Protein AF-A0A7W6UKI8-F1 (afdb_monomer_lite)

Secondary structure (DSSP, 8-state):
-TGGGTPPTT--EEEEEETTEEEEEE----GGGGHHHH-S-TT----HHHHHHHHHHHHHHHHHHHHHHHHHHTT-

Radius of gyration: 21.11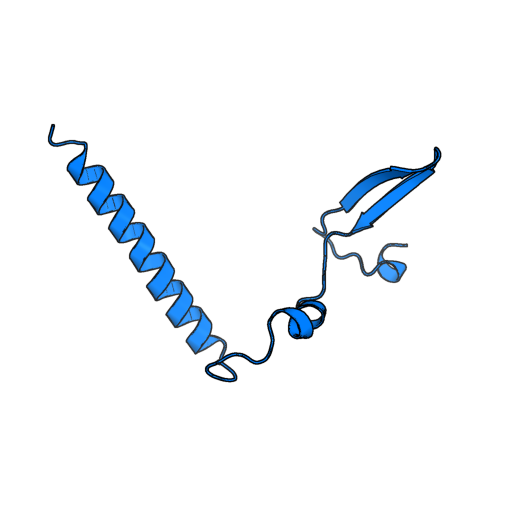 Å; chains: 1; bounding box: 39×39×55 Å

Sequence (76 aa):
MRDTLGLQPGDQLVFSMIDGEVVITPKSINFNDLAGLLGSPPNGRASLEEIDATVTDAAGSDVVNEATRSKSDVAA

InterPro domains:
  IPR037914 SpoVT-AbrB domain superfamily [SSF89447] (2-37)

Organism: NCBI:txid1967781

Foldseek 3Di:
DCVVLVHDPPWDWDWDQDPNDTDIDTPDDDVVVCCVVVDADPVHDDDPVRVVVVCCVVVVVVVVVVVVVVVVVVPD

Structure (mmCIF, N/CA/C/O backbone):
data_AF-A0A7W6UKI8-F1
#
_entry.id   AF-A0A7W6UKI8-F1
#
loop_
_atom_site.group_PDB
_atom_site.id
_atom_site.type_symbol
_atom_site.label_atom_id
_atom_site.label_alt_id
_atom_site.label_comp_id
_atom_site.label_asym_id
_atom_site.label_entity_id
_atom_site.label_seq_id
_atom_site.pdbx_PDB_ins_code
_atom_site.Cartn_x
_atom_site.Cartn_y
_atom_site.Cartn_z
_atom_site.occupancy
_atom_site.B_iso_or_equiv
_atom_site.auth_seq_id
_atom_site.auth_comp_id
_atom_site.auth_asym_id
_atom_site.auth_atom_id
_atom_site.pdbx_PDB_model_num
ATOM 1 N N . MET A 1 1 ? 1.344 2.925 20.075 1.00 67.75 1 MET A N 1
ATOM 2 C CA . MET A 1 1 ? 0.211 2.947 19.118 1.00 67.75 1 MET A CA 1
ATOM 3 C C . MET A 1 1 ? 0.675 3.030 17.675 1.00 67.75 1 MET A C 1
ATOM 5 O O . MET A 1 1 ? 0.314 2.129 16.940 1.00 67.75 1 MET A O 1
ATOM 9 N N . ARG A 1 2 ? 1.469 4.036 17.261 1.00 70.31 2 ARG A N 1
ATOM 10 C CA . ARG A 1 2 ? 1.985 4.100 15.876 1.00 70.31 2 ARG A CA 1
ATOM 11 C C . ARG A 1 2 ? 2.791 2.854 15.504 1.00 70.31 2 ARG A C 1
ATOM 13 O O . ARG A 1 2 ? 2.435 2.194 14.543 1.00 70.31 2 ARG A O 1
ATOM 20 N N . ASP A 1 3 ? 3.755 2.475 16.342 1.00 75.81 3 ASP A N 1
ATOM 21 C CA . ASP A 1 3 ? 4.612 1.301 16.102 1.00 75.81 3 ASP A CA 1
ATOM 22 C C . ASP A 1 3 ? 3.816 -0.010 16.065 1.00 75.81 3 ASP A C 1
ATOM 24 O O . ASP A 1 3 ? 4.047 -0.868 15.225 1.00 75.81 3 ASP A O 1
ATOM 28 N N . THR A 1 4 ? 2.819 -0.141 16.944 1.00 77.44 4 THR A N 1
ATOM 29 C CA . THR A 1 4 ? 1.928 -1.311 17.017 1.00 77.44 4 THR A CA 1
ATOM 30 C C . THR A 1 4 ? 1.069 -1.472 15.761 1.00 77.44 4 THR A C 1
ATOM 32 O O . THR A 1 4 ? 0.712 -2.588 15.407 1.00 77.44 4 THR A O 1
ATOM 35 N N . LEU A 1 5 ? 0.735 -0.359 15.103 1.00 75.12 5 LEU A N 1
ATOM 36 C CA . LEU A 1 5 ? -0.044 -0.312 13.865 1.00 75.12 5 LEU A CA 1
ATOM 37 C C . LEU A 1 5 ? 0.846 -0.158 12.616 1.00 75.12 5 LEU A C 1
ATOM 39 O O . LEU A 1 5 ? 0.318 0.017 11.523 1.00 75.12 5 LEU A O 1
ATOM 43 N N . GLY A 1 6 ? 2.176 -0.184 12.769 1.00 76.56 6 GLY A N 1
ATOM 44 C CA . GLY A 1 6 ? 3.135 -0.036 11.668 1.00 76.56 6 GLY A CA 1
ATOM 45 C C . GLY A 1 6 ? 3.173 1.346 11.004 1.00 76.56 6 GLY A C 1
ATOM 46 O O . GLY A 1 6 ? 3.729 1.470 9.918 1.00 76.56 6 GLY A O 1
ATOM 47 N N . LEU A 1 7 ? 2.610 2.383 11.633 1.00 82.69 7 LEU A N 1
ATOM 48 C CA . LEU A 1 7 ? 2.411 3.691 11.004 1.00 82.69 7 LEU A CA 1
ATOM 49 C C . LEU A 1 7 ? 3.715 4.472 10.823 1.00 82.69 7 LEU A C 1
ATOM 51 O O . LEU A 1 7 ? 4.426 4.736 11.797 1.00 82.69 7 LEU A O 1
ATOM 55 N N . GLN A 1 8 ? 3.967 4.926 9.600 1.00 82.56 8 GLN A N 1
ATOM 56 C CA . GLN A 1 8 ? 5.060 5.825 9.243 1.00 82.56 8 GLN A CA 1
ATOM 57 C C . GLN A 1 8 ? 4.575 7.279 9.097 1.00 82.56 8 GLN A C 1
ATOM 59 O O . GLN A 1 8 ? 3.394 7.535 8.832 1.00 82.56 8 GLN A O 1
ATOM 64 N N . PRO A 1 9 ? 5.461 8.278 9.272 1.00 83.12 9 PRO A N 1
ATOM 65 C CA . PRO A 1 9 ? 5.135 9.658 8.931 1.00 83.12 9 PRO A CA 1
ATOM 66 C C . PRO A 1 9 ? 4.672 9.768 7.471 1.00 83.12 9 PRO A C 1
ATOM 68 O O . PRO A 1 9 ? 5.390 9.369 6.561 1.00 83.12 9 PRO A O 1
ATOM 71 N N . GLY A 1 10 ? 3.481 10.333 7.259 1.00 81.31 10 GLY A N 1
ATOM 72 C CA . GLY A 1 10 ? 2.875 10.488 5.931 1.00 81.31 10 GLY A CA 1
ATOM 73 C C . GLY A 1 10 ? 1.831 9.429 5.565 1.00 81.31 10 GLY A C 1
ATOM 74 O O . GLY A 1 10 ? 1.141 9.606 4.562 1.00 81.31 10 GLY A O 1
ATOM 75 N N . ASP A 1 11 ? 1.653 8.382 6.378 1.00 82.44 11 ASP A N 1
ATOM 76 C CA . ASP A 1 11 ? 0.619 7.375 6.133 1.00 82.44 11 ASP A CA 1
ATOM 77 C C . ASP A 1 11 ? -0.790 7.982 6.131 1.00 82.44 11 ASP A C 1
ATOM 79 O O . ASP A 1 11 ? -1.181 8.742 7.023 1.00 82.44 11 ASP A O 1
ATOM 83 N N . GLN A 1 12 ? -1.586 7.604 5.129 1.00 82.25 12 GLN A N 1
ATOM 84 C CA . GLN A 1 12 ? -2.990 7.993 5.050 1.00 82.25 12 GLN A CA 1
ATOM 85 C C . GLN A 1 12 ? -3.847 7.097 5.942 1.00 82.25 12 GLN A C 1
ATOM 87 O O . GLN A 1 12 ? -3.769 5.869 5.875 1.00 82.25 12 GLN A O 1
ATOM 92 N N . LEU A 1 13 ? -4.727 7.722 6.721 1.00 86.81 13 LEU A N 1
ATOM 93 C CA . LEU A 1 13 ? -5.685 7.043 7.587 1.00 86.81 13 LEU A CA 1
ATOM 94 C C . LEU A 1 13 ? -7.110 7.332 7.119 1.00 86.81 13 LEU A C 1
ATOM 96 O O . LEU A 1 13 ? -7.426 8.456 6.723 1.00 86.81 13 LEU A O 1
ATOM 100 N N . VAL A 1 14 ? -7.975 6.325 7.194 1.00 88.12 14 VAL A N 1
ATOM 101 C CA . VAL A 1 14 ? -9.424 6.491 7.039 1.00 88.12 14 VAL A CA 1
ATOM 102 C C . VAL A 1 14 ? -10.078 6.316 8.397 1.00 88.12 14 VAL A C 1
ATOM 104 O O . VAL A 1 14 ? -9.776 5.366 9.118 1.00 88.12 14 VAL A O 1
ATOM 107 N N . PHE A 1 15 ? -10.987 7.230 8.716 1.00 88.44 15 PHE A N 1
ATOM 108 C CA . PHE A 1 15 ? -11.848 7.149 9.886 1.00 88.44 15 PHE A CA 1
ATOM 109 C C . PHE A 1 15 ? -13.224 6.661 9.446 1.00 88.44 15 PHE A C 1
ATOM 111 O O . PHE A 1 15 ? -13.823 7.238 8.534 1.00 88.44 15 PHE A O 1
ATOM 118 N N . SER A 1 16 ? -13.728 5.619 10.093 1.00 90.50 16 SER A N 1
ATOM 119 C CA . SER A 1 16 ? -15.089 5.123 9.910 1.00 90.50 16 SER A CA 1
ATOM 120 C C . SER A 1 16 ? -15.795 5.009 11.257 1.00 90.50 16 SER A C 1
ATOM 122 O O . SER A 1 16 ? -15.168 4.775 12.286 1.00 90.50 16 SER A O 1
ATOM 124 N N . MET A 1 17 ? -17.112 5.203 11.247 1.00 92.06 17 MET A N 1
ATOM 125 C CA . MET A 1 17 ? -17.973 4.915 12.392 1.00 92.06 17 MET A CA 1
ATOM 126 C C . MET A 1 17 ? -18.607 3.546 12.169 1.00 92.06 17 MET A C 1
ATOM 128 O O . MET A 1 17 ? -19.323 3.366 11.182 1.00 92.06 17 MET A O 1
ATOM 132 N N . ILE A 1 18 ? -18.340 2.595 13.060 1.00 91.50 18 ILE A N 1
ATOM 133 C CA . ILE A 1 18 ? -18.921 1.247 13.029 1.00 91.50 18 ILE A CA 1
ATOM 134 C C . ILE A 1 18 ? -19.487 0.974 14.421 1.00 91.50 18 ILE A C 1
ATOM 136 O O . ILE A 1 18 ? -18.766 1.092 15.402 1.00 91.50 18 ILE A O 1
ATOM 140 N N . ASP A 1 19 ? -20.788 0.693 14.513 1.00 91.31 19 ASP A N 1
ATOM 141 C CA . ASP A 1 19 ? -21.489 0.385 15.773 1.00 91.31 19 ASP A CA 1
ATOM 142 C C . ASP A 1 19 ? -21.296 1.417 16.903 1.00 91.31 19 ASP A C 1
ATOM 144 O O . ASP A 1 19 ? -21.321 1.101 18.089 1.00 91.31 19 ASP A O 1
ATOM 148 N N . GLY A 1 20 ? -21.135 2.692 16.533 1.00 92.69 20 GLY A N 1
ATOM 149 C CA . GLY A 1 20 ? -20.904 3.789 17.480 1.00 92.69 20 GLY A CA 1
ATOM 150 C C . GLY A 1 20 ? -19.443 3.955 17.908 1.00 92.69 20 GLY A C 1
ATOM 151 O O . GLY A 1 20 ? -19.134 4.894 18.642 1.00 92.69 20 GLY A O 1
ATOM 152 N N . GLU A 1 21 ? -18.544 3.110 17.410 1.00 90.69 21 GLU A N 1
ATOM 153 C CA . GLU A 1 21 ? -17.106 3.196 17.636 1.00 90.69 21 GLU A CA 1
ATOM 154 C C . GLU A 1 21 ? -16.392 3.847 16.446 1.00 90.69 21 GLU A C 1
ATOM 156 O O . GLU A 1 21 ? -16.755 3.659 15.281 1.00 90.69 21 GLU A O 1
ATOM 161 N N . VAL A 1 22 ? -15.345 4.621 16.746 1.00 91.50 22 VAL A N 1
ATOM 162 C CA . VAL A 1 22 ? -14.451 5.185 15.729 1.00 91.50 22 VAL A CA 1
ATOM 163 C C . VAL A 1 22 ? -13.383 4.147 15.400 1.00 91.50 22 VAL A C 1
ATOM 165 O O . VAL A 1 22 ? -12.506 3.868 16.219 1.00 91.50 22 VAL A O 1
ATOM 168 N N . VAL A 1 23 ? -13.422 3.621 14.180 1.00 90.31 23 VAL A N 1
ATOM 169 C CA . VAL A 1 23 ? -12.416 2.702 13.647 1.00 90.31 23 VAL A CA 1
ATOM 170 C C . VAL A 1 23 ? -11.454 3.476 12.752 1.00 90.31 23 VAL A C 1
ATOM 172 O O . VAL A 1 23 ? -11.857 4.227 11.863 1.00 90.31 23 VAL A O 1
ATOM 175 N N . ILE A 1 24 ? -10.157 3.296 12.996 1.00 86.50 24 ILE A N 1
ATOM 176 C CA . ILE A 1 24 ? -9.083 3.934 12.231 1.00 86.50 24 ILE A CA 1
ATOM 177 C C . ILE A 1 24 ? -8.382 2.854 11.419 1.00 86.50 24 ILE A C 1
ATOM 179 O O . ILE A 1 24 ? -7.779 1.947 11.990 1.00 86.50 24 ILE A O 1
ATOM 183 N N . THR A 1 25 ? -8.442 2.966 10.092 1.00 84.69 25 THR A N 1
ATOM 184 C CA . THR A 1 25 ? -7.806 2.009 9.177 1.00 84.69 25 THR A CA 1
ATOM 185 C C . THR A 1 25 ? -6.672 2.686 8.404 1.00 84.69 25 THR A C 1
ATOM 187 O O . THR A 1 25 ? -6.930 3.644 7.665 1.00 84.69 25 THR A O 1
ATOM 190 N N . PRO A 1 26 ? -5.421 2.216 8.543 1.00 85.00 26 PRO A N 1
ATOM 191 C CA . PRO A 1 26 ? -4.312 2.665 7.709 1.00 85.00 26 PRO A CA 1
ATOM 192 C C . PRO A 1 26 ? -4.496 2.218 6.255 1.00 85.00 26 PRO A C 1
ATOM 194 O O . PRO A 1 26 ? -4.887 1.081 6.006 1.00 85.00 26 PRO A O 1
ATOM 197 N N . LYS A 1 27 ? -4.192 3.090 5.286 1.00 79.88 27 LYS A N 1
ATOM 198 C CA . LYS A 1 27 ? -4.188 2.747 3.847 1.00 79.88 27 LYS A CA 1
ATOM 199 C C . LYS A 1 27 ? -2.810 2.371 3.302 1.00 79.88 27 LYS A C 1
ATOM 201 O O . LYS A 1 27 ? -2.664 2.179 2.098 1.00 79.88 27 LYS A O 1
ATOM 206 N N . SER A 1 28 ? -1.810 2.267 4.171 1.00 71.06 28 SER A N 1
ATOM 207 C CA . SER A 1 28 ? -0.502 1.737 3.801 1.00 71.06 28 SER A CA 1
ATOM 208 C C . SER A 1 28 ? -0.595 0.214 3.745 1.00 71.06 28 SER A C 1
ATOM 210 O O . SER A 1 28 ? -0.808 -0.435 4.767 1.00 71.06 28 SER A O 1
ATOM 212 N N . ILE A 1 29 ? -0.506 -0.346 2.541 1.00 68.19 29 ILE A N 1
ATOM 213 C CA . ILE A 1 29 ? -0.384 -1.789 2.315 1.00 68.19 29 ILE A CA 1
ATOM 214 C C . ILE A 1 29 ? 1.048 -2.086 1.889 1.00 68.19 29 ILE A C 1
ATOM 216 O O . ILE A 1 29 ? 1.639 -1.326 1.116 1.00 68.19 29 ILE A O 1
ATOM 220 N N . ASN A 1 30 ? 1.628 -3.178 2.388 1.00 70.81 30 ASN A N 1
ATOM 221 C CA . ASN A 1 30 ? 2.948 -3.576 1.926 1.00 70.81 30 ASN A CA 1
ATOM 222 C C . ASN A 1 30 ? 2.823 -4.052 0.474 1.00 70.81 30 ASN A C 1
ATOM 224 O O . ASN A 1 30 ? 1.962 -4.869 0.157 1.00 70.81 30 ASN A O 1
ATOM 228 N N . PHE A 1 31 ? 3.690 -3.572 -0.419 1.00 65.94 31 PHE A N 1
ATOM 229 C CA . PHE A 1 31 ? 3.675 -4.007 -1.818 1.00 65.94 31 PHE A CA 1
ATOM 230 C C . PHE A 1 31 ? 3.834 -5.533 -1.951 1.00 65.94 31 PHE A C 1
ATOM 232 O O . PHE A 1 31 ? 3.248 -6.141 -2.844 1.00 65.94 31 PHE A O 1
ATOM 239 N N . ASN A 1 32 ? 4.552 -6.176 -1.024 1.00 66.31 32 ASN A N 1
ATOM 240 C CA . ASN A 1 32 ? 4.681 -7.633 -0.994 1.00 66.31 32 ASN A CA 1
ATOM 241 C C . ASN A 1 32 ? 3.350 -8.346 -0.715 1.00 66.31 32 ASN A C 1
ATOM 243 O O . ASN A 1 32 ? 3.152 -9.454 -1.207 1.00 66.31 32 ASN A O 1
ATOM 247 N N . ASP A 1 33 ? 2.415 -7.711 -0.005 1.00 68.56 33 ASP A N 1
ATOM 248 C CA . ASP A 1 33 ? 1.082 -8.276 0.235 1.00 68.56 33 ASP A CA 1
ATOM 249 C C . ASP A 1 33 ? 0.261 -8.324 -1.066 1.00 68.56 33 ASP A C 1
ATOM 251 O O . ASP A 1 33 ? -0.639 -9.150 -1.216 1.00 68.56 33 ASP A O 1
ATOM 255 N N . LEU A 1 34 ? 0.611 -7.488 -2.054 1.00 68.50 34 LEU A N 1
ATOM 256 C CA . LEU A 1 34 ? 0.035 -7.517 -3.399 1.00 68.50 34 LEU A CA 1
ATOM 257 C C . LEU A 1 34 ? 0.721 -8.524 -4.329 1.00 68.50 34 LEU A C 1
ATOM 259 O O . LEU A 1 34 ? 0.182 -8.811 -5.396 1.00 68.50 34 LEU A O 1
ATOM 263 N N . ALA A 1 35 ? 1.869 -9.098 -3.962 1.00 64.00 35 ALA A N 1
ATOM 264 C CA . ALA A 1 35 ? 2.610 -10.004 -4.844 1.00 64.00 35 ALA A CA 1
ATOM 265 C C . ALA A 1 35 ? 1.796 -11.259 -5.222 1.00 64.00 35 ALA A C 1
ATOM 267 O O . ALA A 1 35 ? 1.925 -11.773 -6.331 1.00 64.00 35 ALA A O 1
ATOM 268 N N . GLY A 1 36 ? 0.902 -11.717 -4.337 1.00 64.88 36 GLY A N 1
ATOM 269 C CA . GLY A 1 36 ? -0.029 -12.814 -4.631 1.00 64.88 36 GLY A CA 1
ATOM 270 C C . GLY A 1 36 ? -1.172 -12.433 -5.581 1.00 64.88 36 GLY A C 1
ATOM 271 O O . GLY A 1 36 ? -1.682 -13.296 -6.290 1.00 64.88 36 GLY A O 1
ATOM 272 N N . LEU A 1 37 ? -1.551 -11.151 -5.624 1.00 69.44 37 LEU A N 1
ATOM 273 C CA . LEU A 1 37 ? -2.561 -10.615 -6.543 1.00 69.44 37 LEU A CA 1
ATOM 274 C C . LEU A 1 37 ? -1.964 -10.309 -7.923 1.00 69.44 37 LEU A C 1
ATOM 276 O O . LEU A 1 37 ? -2.609 -10.542 -8.941 1.00 69.44 37 LEU A O 1
ATOM 280 N N . LEU A 1 38 ? -0.739 -9.778 -7.949 1.00 71.56 38 LEU A N 1
ATOM 281 C CA . LEU A 1 38 ? -0.043 -9.379 -9.174 1.00 71.56 38 LEU A CA 1
ATOM 282 C C . LEU A 1 38 ? 0.597 -10.570 -9.908 1.00 71.56 38 LEU A C 1
ATOM 284 O O . LEU A 1 38 ? 0.839 -10.485 -11.110 1.00 71.56 38 LEU A O 1
ATOM 288 N N . GLY A 1 39 ? 0.835 -11.684 -9.209 1.00 73.81 39 GLY A N 1
ATOM 289 C CA . GLY A 1 39 ? 1.453 -12.880 -9.773 1.00 73.81 39 GLY A CA 1
ATOM 290 C C . GLY A 1 39 ? 2.950 -12.710 -10.047 1.00 73.81 39 GLY A C 1
ATOM 291 O O . GLY A 1 39 ? 3.598 -11.765 -9.598 1.00 73.81 39 GLY A O 1
ATOM 292 N N . SER A 1 40 ? 3.532 -13.668 -10.772 1.00 76.25 40 SER A N 1
ATOM 293 C CA . SER A 1 40 ? 4.925 -13.559 -11.211 1.00 76.25 40 SER A CA 1
ATOM 294 C C . SER A 1 40 ? 5.043 -12.551 -12.359 1.00 76.25 40 SER A C 1
ATOM 296 O O . SER A 1 40 ? 4.265 -12.644 -13.310 1.00 76.25 40 SER A O 1
ATOM 298 N N . PRO A 1 41 ? 6.023 -11.630 -12.324 1.00 74.56 41 PRO A N 1
ATOM 299 C CA . PRO A 1 41 ? 6.237 -10.703 -13.426 1.00 74.56 41 PRO A CA 1
ATOM 300 C C . PRO A 1 41 ? 6.499 -11.473 -14.732 1.00 74.56 41 PRO A C 1
ATOM 302 O O . PRO A 1 41 ? 7.363 -12.355 -14.739 1.00 74.56 41 PRO A O 1
ATOM 305 N N . PRO A 1 42 ? 5.814 -11.149 -15.846 1.00 77.56 42 PRO A N 1
ATOM 306 C CA . PRO A 1 42 ? 5.925 -11.903 -17.099 1.00 77.56 42 PRO A CA 1
ATOM 307 C C . PRO A 1 42 ? 7.337 -11.870 -17.702 1.00 77.56 42 PRO A C 1
ATOM 309 O O . PRO A 1 42 ? 7.738 -12.815 -18.374 1.00 77.56 42 PRO A O 1
ATOM 312 N N . ASN A 1 43 ? 8.105 -10.816 -17.414 1.00 82.56 43 ASN A N 1
ATOM 313 C CA . ASN A 1 43 ? 9.481 -10.637 -17.885 1.00 82.56 43 ASN A CA 1
ATOM 314 C C . ASN A 1 43 ? 10.531 -10.938 -16.800 1.00 82.56 43 ASN A C 1
ATOM 316 O O .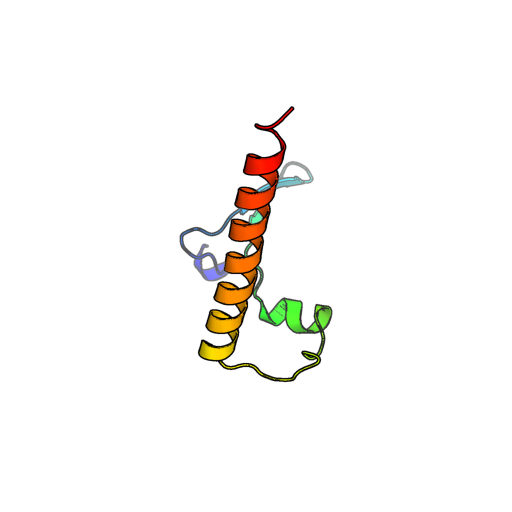 ASN A 1 43 ? 11.712 -10.665 -16.990 1.00 82.56 43 ASN A O 1
ATOM 320 N N . GLY A 1 44 ? 10.123 -11.505 -15.660 1.00 82.25 44 GLY A N 1
ATOM 321 C CA . GLY A 1 44 ? 11.024 -11.776 -14.543 1.00 82.25 44 GLY A CA 1
ATOM 322 C C . GLY A 1 44 ? 11.421 -10.524 -13.754 1.00 82.25 44 GLY A C 1
ATOM 323 O O . GLY A 1 44 ? 10.701 -9.529 -13.710 1.00 82.25 44 GLY A O 1
ATOM 324 N N . ARG A 1 45 ? 12.546 -10.608 -13.040 1.00 81.94 45 ARG A N 1
ATOM 325 C CA . ARG A 1 45 ? 13.035 -9.522 -12.178 1.00 81.94 45 ARG A CA 1
ATOM 326 C C . ARG A 1 45 ? 13.663 -8.428 -13.043 1.00 81.94 45 ARG A C 1
ATOM 328 O O . ARG A 1 45 ? 14.473 -8.758 -13.896 1.00 81.94 45 ARG A O 1
ATOM 335 N N . ALA A 1 46 ? 13.343 -7.170 -12.754 1.00 85.12 46 ALA A N 1
ATOM 336 C CA . ALA A 1 46 ? 13.998 -6.003 -13.340 1.00 85.12 46 ALA A CA 1
ATOM 337 C C . ALA A 1 46 ? 14.917 -5.326 -12.310 1.00 85.12 46 ALA A C 1
ATOM 339 O O . ALA A 1 46 ? 14.645 -5.386 -11.102 1.00 85.12 46 ALA A O 1
ATOM 340 N N . SER A 1 47 ? 15.999 -4.700 -12.772 1.00 90.56 47 SER A N 1
ATOM 341 C CA . SER A 1 47 ? 16.828 -3.807 -11.957 1.00 90.56 47 SER A CA 1
ATOM 342 C C . SER A 1 47 ? 16.159 -2.436 -11.785 1.00 90.56 47 SER A C 1
ATOM 344 O O . SER A 1 47 ? 15.207 -2.100 -12.490 1.00 90.56 47 SER A O 1
ATOM 346 N N . LEU A 1 48 ? 16.642 -1.630 -10.832 1.00 88.81 48 LEU A N 1
ATOM 347 C CA . LEU A 1 48 ? 16.118 -0.273 -10.633 1.00 88.81 48 LEU A CA 1
ATOM 348 C C . LEU A 1 48 ? 16.385 0.611 -11.857 1.00 88.81 48 LEU A C 1
ATOM 350 O O . LEU A 1 48 ? 15.513 1.366 -12.267 1.00 88.81 48 LEU A O 1
ATOM 354 N N . GLU A 1 49 ? 17.547 0.454 -12.486 1.00 91.12 49 GLU A N 1
ATOM 355 C CA . GLU A 1 49 ? 17.935 1.195 -13.687 1.00 91.12 49 GLU A CA 1
ATOM 356 C C . GLU A 1 49 ? 17.017 0.876 -14.877 1.00 91.12 49 GLU A C 1
ATOM 358 O O . GLU A 1 49 ? 16.647 1.772 -15.633 1.00 91.12 49 GLU A O 1
ATOM 363 N N . GLU A 1 50 ? 16.612 -0.389 -15.032 1.00 89.25 50 GLU A N 1
ATOM 364 C CA . GLU A 1 50 ? 15.657 -0.814 -16.065 1.00 89.25 50 GLU A CA 1
ATOM 365 C C . GLU A 1 50 ? 14.261 -0.221 -15.827 1.00 89.25 50 GLU A C 1
ATOM 367 O O . GLU A 1 50 ? 13.584 0.194 -16.776 1.00 89.25 50 GLU A O 1
ATOM 372 N N . ILE A 1 51 ? 13.838 -0.143 -14.561 1.00 88.75 51 ILE A N 1
ATOM 373 C CA . ILE A 1 51 ? 12.569 0.482 -14.172 1.00 88.75 51 ILE A CA 1
ATOM 374 C C . ILE A 1 51 ? 12.611 1.983 -14.473 1.00 88.75 51 ILE A C 1
ATOM 3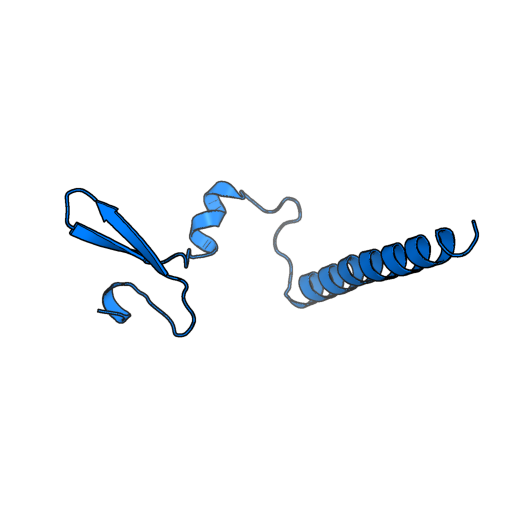76 O O . ILE A 1 51 ? 11.716 2.481 -15.155 1.00 88.75 51 ILE A O 1
ATOM 380 N N . ASP A 1 52 ? 13.652 2.692 -14.037 1.00 88.44 52 ASP A N 1
ATOM 381 C CA . ASP A 1 52 ? 13.790 4.138 -14.246 1.00 88.44 52 ASP A CA 1
ATOM 382 C C . ASP A 1 52 ? 13.849 4.501 -15.734 1.00 88.44 52 ASP A C 1
ATOM 384 O O . ASP A 1 52 ? 13.199 5.459 -16.170 1.00 88.44 52 ASP A O 1
ATOM 388 N N . ALA A 1 53 ? 14.574 3.714 -16.536 1.00 88.81 53 ALA A N 1
ATOM 389 C CA . ALA A 1 53 ? 14.620 3.889 -17.985 1.00 88.81 53 ALA A CA 1
ATOM 390 C C . ALA A 1 53 ? 13.227 3.728 -18.614 1.00 88.81 53 ALA A C 1
ATOM 392 O O . ALA A 1 53 ? 12.808 4.572 -19.407 1.00 88.81 53 ALA A O 1
ATOM 393 N N . THR A 1 54 ? 12.482 2.694 -18.210 1.00 86.69 54 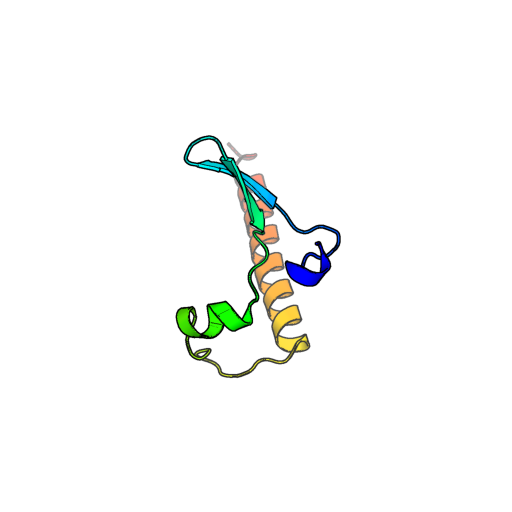THR A N 1
ATOM 394 C CA . THR A 1 54 ? 11.122 2.430 -18.709 1.00 86.69 54 THR A CA 1
ATOM 395 C C . THR A 1 54 ? 10.142 3.530 -18.298 1.00 86.69 54 THR A C 1
ATOM 397 O O . THR A 1 54 ? 9.346 3.984 -19.117 1.00 86.69 54 THR A O 1
ATOM 400 N N . VAL A 1 55 ? 10.199 3.989 -17.043 1.00 86.00 55 VAL A N 1
ATOM 401 C CA . VAL A 1 55 ? 9.350 5.084 -16.547 1.00 86.00 55 VAL A CA 1
ATOM 402 C C . VAL A 1 55 ? 9.652 6.378 -17.296 1.00 86.00 55 VAL A C 1
ATOM 404 O O . VAL A 1 55 ? 8.722 7.084 -17.678 1.00 86.00 55 VAL A O 1
ATOM 407 N N . THR A 1 56 ? 10.929 6.677 -17.543 1.00 86.19 56 THR A N 1
ATOM 408 C CA . THR A 1 56 ? 11.347 7.869 -18.296 1.00 86.19 56 THR A CA 1
ATOM 409 C C . THR A 1 56 ? 10.835 7.832 -19.735 1.00 86.19 56 THR A C 1
ATOM 411 O O . THR A 1 56 ? 10.302 8.831 -20.215 1.00 86.19 56 THR A O 1
ATOM 414 N N . ASP A 1 57 ? 10.959 6.688 -20.410 1.00 81.06 57 ASP A N 1
ATOM 415 C CA . ASP A 1 57 ? 10.468 6.497 -21.779 1.00 81.06 57 ASP A CA 1
ATOM 416 C C . ASP A 1 57 ? 8.936 6.630 -21.859 1.00 81.06 57 ASP A C 1
ATOM 418 O O . ASP A 1 57 ? 8.408 7.414 -22.652 1.00 81.06 57 ASP A O 1
ATOM 422 N N . ALA A 1 58 ? 8.213 5.956 -20.958 1.00 81.06 58 ALA A N 1
ATOM 423 C CA . ALA A 1 58 ? 6.754 6.016 -20.894 1.00 81.06 58 ALA A CA 1
ATOM 424 C C . ALA A 1 58 ? 6.238 7.428 -20.558 1.00 81.06 58 ALA A C 1
ATOM 426 O O . ALA A 1 58 ? 5.362 7.949 -21.250 1.00 81.06 58 ALA A O 1
ATOM 427 N N . ALA A 1 59 ? 6.813 8.085 -19.545 1.00 74.50 59 ALA A N 1
ATOM 428 C CA . ALA A 1 59 ? 6.451 9.455 -19.182 1.00 74.50 59 ALA A CA 1
ATOM 429 C C . ALA A 1 59 ? 6.789 10.452 -20.303 1.00 74.50 59 ALA A C 1
ATOM 431 O O . ALA A 1 59 ? 6.034 11.396 -20.548 1.00 74.50 59 ALA A O 1
ATOM 432 N N . GLY A 1 60 ? 7.901 10.234 -21.014 1.00 65.00 60 GLY A N 1
ATOM 433 C CA . GLY A 1 60 ? 8.274 11.013 -22.192 1.00 65.00 60 GLY A CA 1
ATOM 434 C C . GLY A 1 60 ? 7.244 10.896 -23.317 1.00 65.00 60 GLY A C 1
ATOM 435 O O . GLY A 1 60 ? 6.860 11.911 -23.901 1.00 65.00 60 GLY A O 1
ATOM 436 N N . SER A 1 61 ? 6.739 9.688 -23.579 1.00 60.72 61 SER A N 1
ATOM 437 C CA . SER A 1 61 ? 5.701 9.441 -24.588 1.00 60.72 61 SER A CA 1
ATOM 438 C C . SER A 1 61 ? 4.404 10.219 -24.310 1.00 60.72 61 SER A C 1
ATOM 440 O O . SER A 1 61 ? 3.819 10.792 -25.235 1.00 60.72 61 SER A O 1
ATOM 442 N N . ASP A 1 62 ? 3.970 10.308 -23.050 1.00 58.25 62 ASP A N 1
ATOM 443 C CA . ASP A 1 62 ? 2.733 11.017 -22.689 1.00 58.25 62 ASP A CA 1
ATOM 444 C C . ASP A 1 62 ? 2.856 12.546 -22.820 1.00 58.25 62 ASP A C 1
ATOM 446 O O . ASP A 1 62 ? 1.943 13.201 -23.333 1.00 58.25 62 ASP A O 1
ATOM 450 N N . VAL A 1 63 ? 4.006 13.127 -22.454 1.00 56.28 63 VAL A N 1
ATOM 451 C CA . VAL A 1 63 ? 4.265 14.573 -22.617 1.00 56.28 63 VAL A CA 1
ATOM 452 C C . VAL A 1 63 ? 4.280 14.978 -24.097 1.00 56.28 63 VAL A C 1
ATOM 454 O O . VAL A 1 63 ? 3.764 16.037 -24.467 1.00 56.28 63 VAL A O 1
ATOM 457 N N . VAL A 1 64 ? 4.835 14.133 -24.969 1.00 55.84 64 VAL A N 1
ATOM 458 C CA . VAL A 1 64 ? 4.879 14.399 -26.417 1.00 55.84 64 VAL A CA 1
ATOM 459 C C . VAL A 1 64 ? 3.482 14.291 -27.048 1.00 55.84 64 VAL A C 1
ATOM 461 O O . VAL A 1 64 ? 3.157 15.047 -27.972 1.00 55.84 64 VAL A O 1
ATOM 464 N N . ASN A 1 65 ? 2.621 13.413 -26.528 1.00 52.03 65 ASN A N 1
ATOM 465 C CA . ASN A 1 65 ? 1.249 13.258 -27.014 1.00 52.03 65 ASN A CA 1
ATOM 466 C C . ASN A 1 65 ? 0.365 14.467 -26.641 1.00 52.03 65 ASN A C 1
ATOM 468 O O . ASN A 1 65 ? -0.372 14.977 -27.489 1.00 52.03 65 ASN A O 1
ATOM 472 N N . GLU A 1 66 ? 0.510 15.007 -25.427 1.00 52.03 66 GLU A N 1
ATOM 473 C CA . GLU A 1 66 ? -0.195 16.225 -24.992 1.00 52.03 66 GLU A CA 1
ATOM 474 C C . GLU A 1 66 ? 0.232 17.461 -25.807 1.00 52.03 66 GLU A C 1
ATOM 476 O O . GLU A 1 66 ? -0.605 18.236 -26.277 1.00 52.03 66 GLU A O 1
ATOM 481 N N . ALA A 1 67 ? 1.534 17.606 -26.080 1.00 55.06 67 ALA A N 1
ATOM 482 C CA . ALA A 1 67 ? 2.052 18.695 -26.912 1.00 55.06 67 ALA A CA 1
ATOM 483 C C . ALA A 1 67 ? 1.543 18.634 -28.367 1.00 55.06 67 ALA A C 1
ATOM 485 O O . ALA A 1 67 ? 1.403 19.669 -29.028 1.00 55.06 67 ALA A O 1
ATOM 486 N N . THR A 1 68 ? 1.244 17.433 -28.869 1.00 54.59 68 THR A N 1
ATOM 487 C CA . THR A 1 68 ? 0.713 17.230 -30.224 1.00 54.59 68 THR A CA 1
ATOM 488 C C . THR A 1 68 ? -0.797 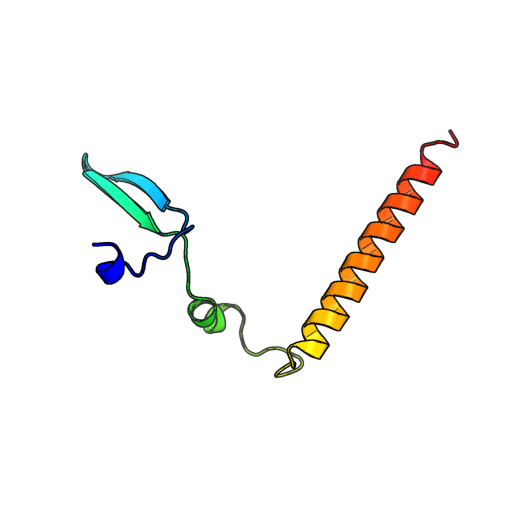17.481 -30.284 1.00 54.59 68 THR A C 1
ATOM 490 O O . THR A 1 68 ? -1.264 18.111 -31.235 1.00 54.59 68 THR A O 1
ATOM 493 N N . ARG A 1 69 ? -1.561 17.094 -29.249 1.00 52.84 69 ARG A N 1
ATOM 494 C CA . ARG A 1 69 ? -2.993 17.437 -29.127 1.00 52.84 69 ARG A CA 1
ATOM 495 C C . ARG A 1 69 ? -3.220 18.940 -28.976 1.00 52.84 69 ARG A C 1
ATOM 497 O O . ARG A 1 69 ? -4.041 19.501 -29.694 1.00 52.84 69 ARG A O 1
ATOM 504 N N . SER A 1 70 ? -2.426 19.610 -28.140 1.00 52.78 70 SER A N 1
ATOM 505 C CA . SER A 1 70 ? -2.523 21.062 -27.942 1.00 52.78 70 SER A CA 1
ATOM 506 C C . SER A 1 70 ? -2.237 21.860 -29.224 1.00 52.78 70 SER A C 1
ATOM 508 O O . SER A 1 70 ? -2.861 22.889 -29.460 1.00 52.78 70 SER A O 1
ATOM 510 N N . LYS A 1 71 ? -1.354 21.374 -30.110 1.00 50.44 71 LYS A N 1
ATOM 511 C CA . LYS A 1 71 ? -1.094 22.011 -31.416 1.00 50.44 71 LYS A CA 1
ATOM 512 C C . LYS A 1 71 ? -2.222 21.829 -32.436 1.00 50.44 71 LYS A C 1
ATOM 514 O O . LYS A 1 71 ? -2.341 22.659 -33.332 1.00 50.44 71 LYS A O 1
ATOM 519 N N . SER A 1 72 ? -3.016 20.765 -32.320 1.00 52.66 72 SER A N 1
ATOM 520 C CA . SER A 1 72 ? -4.129 20.479 -33.233 1.00 52.66 72 SER A CA 1
ATOM 521 C C . SER A 1 72 ? -5.352 21.358 -32.953 1.00 52.66 72 SER A C 1
ATOM 523 O O . SER A 1 72 ? -6.004 21.790 -33.899 1.00 52.66 72 SER A O 1
ATOM 525 N N . ASP A 1 73 ? -5.638 21.669 -31.685 1.00 53.56 73 ASP A N 1
ATOM 526 C CA . ASP A 1 73 ? -6.806 22.483 -31.297 1.00 53.56 73 ASP A CA 1
ATOM 527 C C . ASP A 1 73 ? -6.622 23.992 -31.544 1.00 53.56 73 ASP A C 1
ATOM 529 O O . ASP A 1 73 ? -7.587 24.749 -31.522 1.00 53.56 73 ASP A O 1
ATOM 533 N N . VAL A 1 74 ? -5.397 24.450 -31.820 1.00 56.47 74 VAL A N 1
ATOM 534 C CA . VAL A 1 74 ? -5.098 25.866 -32.121 1.00 56.47 74 VAL A CA 1
ATOM 535 C C . VAL A 1 74 ? -5.207 26.170 -33.629 1.00 56.47 74 VAL A C 1
ATOM 537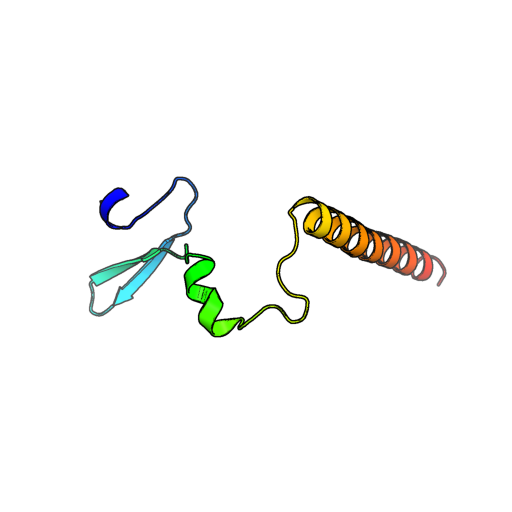 O O . VAL A 1 74 ? -5.057 27.317 -34.044 1.00 56.47 74 VAL A O 1
ATOM 540 N N . ALA A 1 75 ? -5.489 25.164 -34.465 1.00 52.56 75 ALA A N 1
ATOM 541 C CA . ALA A 1 75 ? -5.559 25.288 -35.925 1.00 52.56 75 ALA A CA 1
ATOM 542 C C . ALA A 1 75 ? -6.980 25.139 -36.520 1.00 52.56 75 ALA A C 1
ATOM 544 O O . ALA A 1 75 ? -7.092 24.851 -37.714 1.00 52.56 75 ALA A O 1
ATOM 545 N N . ALA A 1 76 ? -8.042 25.333 -35.726 1.00 40.22 76 ALA A N 1
ATOM 546 C CA . ALA A 1 76 ? -9.444 25.298 -36.172 1.00 40.22 76 ALA A CA 1
ATOM 547 C C . ALA A 1 76 ? -10.150 26.653 -36.008 1.00 40.22 76 ALA A C 1
ATOM 549 O O . ALA A 1 76 ? -9.942 27.308 -34.962 1.00 40.22 76 ALA A O 1
#

pLDDT: mean 74.91, std 13.54, range [40.22, 92.69]